Protein AF-A0A0F2ND71-F1 (afdb_monomer)

Nearest PDB structures (foldseek):
  1r63-assembly1_A  TM=6.821E-01  e=3.301E-01  Phage 434
  1pra-assembly1_A  TM=6.936E-01  e=3.764E-01  Phage 434
  4pu7-assembly1_B  TM=6.064E-01  e=2.895E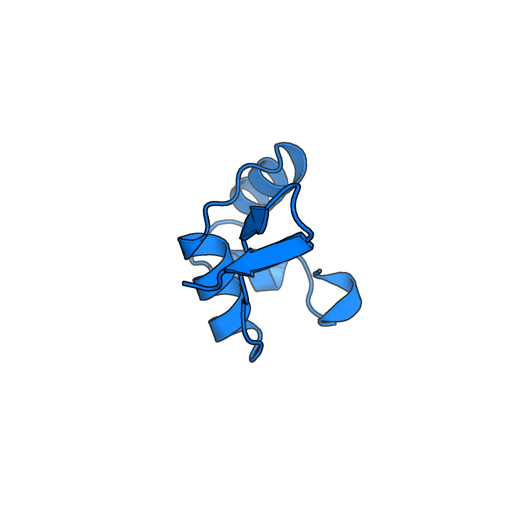-01  Shewanella oneidensis MR-1
  4pu4-assembly1_D  TM=5.705E-01  e=2.711E-01  Shewanella oneidensis MR-1
  4pu4-assembly1_C  TM=6.124E-01  e=4.293E-01  Shewanella oneidensis MR-1

pLDDT: mean 74.1, std 10.17, range [45.53, 90.75]

Radius of gyration: 13.32 Å; Cα contacts (8 Å, |Δi|>4): 61; chains: 1; bounding box: 31×20×33 Å

Foldseek 3Di:
DCVVLVHDCQVLQVQLVHHSVVSVVCVVVVPDDPVSVCSSQVSSVHHDWDWDQDPVRDTDTD

Structure (mmCIF, N/CA/C/O backbone):
data_AF-A0A0F2ND71-F1
#
_entry.id   AF-A0A0F2ND71-F1
#
loop_
_atom_site.group_PDB
_atom_site.id
_atom_site.type_symbol
_atom_site.label_atom_id
_atom_site.label_alt_id
_atom_site.label_comp_id
_atom_site.label_asym_id
_atom_site.label_entity_id
_atom_site.label_seq_id
_atom_site.pdbx_PDB_ins_code
_atom_site.Cartn_x
_atom_site.Cartn_y
_atom_site.Cartn_z
_atom_site.occupancy
_atom_site.B_iso_or_equiv
_atom_site.auth_seq_id
_atom_site.auth_comp_id
_atom_site.auth_asym_id
_atom_site.auth_atom_id
_atom_site.pdbx_PDB_model_num
ATOM 1 N N . MET A 1 1 ? 6.452 -8.085 2.874 1.00 50.25 1 MET A N 1
ATOM 2 C CA . MET A 1 1 ? 5.598 -7.828 1.692 1.00 50.25 1 MET A CA 1
ATOM 3 C C . MET A 1 1 ? 6.231 -8.365 0.409 1.00 50.25 1 MET A C 1
ATOM 5 O O . MET A 1 1 ? 5.725 -9.353 -0.093 1.00 50.25 1 MET A O 1
ATOM 9 N N . CYS A 1 2 ? 7.384 -7.853 -0.045 1.00 48.31 2 CYS A N 1
ATOM 10 C CA . CYS A 1 2 ? 8.085 -8.352 -1.247 1.00 48.31 2 CYS A CA 1
ATOM 11 C C . CYS A 1 2 ? 8.375 -9.873 -1.234 1.00 48.31 2 CYS A C 1
ATOM 13 O O . CYS A 1 2 ? 8.117 -10.558 -2.214 1.00 48.31 2 CYS A O 1
ATOM 15 N N . VAL A 1 3 ? 8.797 -10.426 -0.088 1.00 45.53 3 VAL A N 1
ATOM 16 C CA . VAL A 1 3 ? 9.069 -11.874 0.070 1.00 45.53 3 VAL A CA 1
ATOM 17 C C . VAL A 1 3 ? 7.797 -12.736 0.007 1.00 45.53 3 VAL A C 1
ATOM 19 O O . VAL A 1 3 ? 7.846 -13.850 -0.496 1.00 45.53 3 VAL A O 1
ATOM 22 N N . LYS A 1 4 ? 6.643 -12.224 0.467 1.00 49.00 4 LYS A N 1
ATOM 23 C CA . LYS A 1 4 ? 5.352 -12.940 0.376 1.00 49.00 4 LYS A CA 1
ATOM 24 C C . LYS A 1 4 ? 4.695 -12.821 -1.004 1.00 49.00 4 LYS A C 1
ATOM 26 O O . LYS A 1 4 ? 3.894 -13.674 -1.350 1.00 49.00 4 LYS A O 1
ATOM 31 N N . LEU A 1 5 ? 5.022 -11.771 -1.757 1.00 55.59 5 LEU A N 1
ATOM 32 C CA . LEU A 1 5 ? 4.499 -11.506 -3.101 1.00 55.59 5 LEU A CA 1
ATOM 33 C C .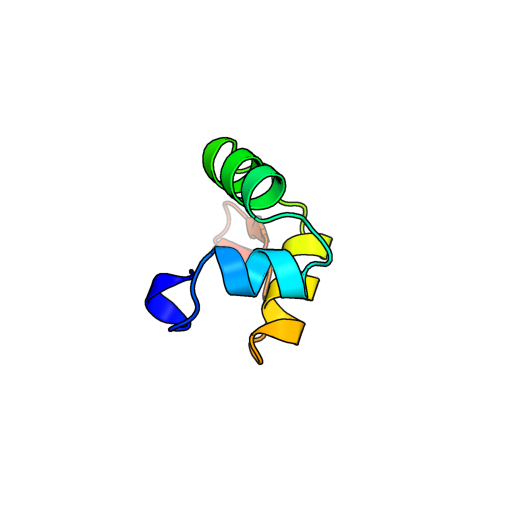 LEU A 1 5 ? 5.382 -12.109 -4.212 1.00 55.59 5 LEU A C 1
ATOM 35 O O . LEU A 1 5 ? 5.038 -12.011 -5.382 1.00 55.59 5 LEU A O 1
ATOM 39 N N . GLY A 1 6 ? 6.541 -12.689 -3.869 1.00 54.84 6 GLY A N 1
ATOM 40 C CA . GLY A 1 6 ? 7.475 -13.269 -4.844 1.00 54.84 6 GLY A CA 1
ATOM 41 C C . GLY A 1 6 ? 8.156 -12.250 -5.769 1.00 54.84 6 GLY A C 1
ATOM 42 O O . GLY A 1 6 ? 8.795 -12.635 -6.743 1.00 54.84 6 GLY A O 1
ATOM 43 N N . ILE A 1 7 ? 8.047 -10.953 -5.474 1.00 65.25 7 ILE A N 1
ATOM 44 C CA . ILE A 1 7 ? 8.553 -9.860 -6.313 1.00 65.25 7 ILE A CA 1
ATOM 45 C C . ILE A 1 7 ? 9.696 -9.127 -5.622 1.00 65.25 7 ILE A C 1
ATOM 47 O O . ILE A 1 7 ? 9.651 -8.810 -4.432 1.00 65.25 7 ILE A O 1
ATOM 51 N N . SER A 1 8 ? 10.743 -8.836 -6.394 1.00 66.81 8 SER A N 1
ATOM 52 C CA . SER A 1 8 ? 11.883 -8.050 -5.926 1.00 66.81 8 SER A CA 1
ATOM 53 C C . SER A 1 8 ? 11.487 -6.598 -5.662 1.00 66.81 8 SER A C 1
ATOM 55 O O . SER A 1 8 ? 10.724 -6.001 -6.420 1.00 66.81 8 SER A O 1
ATOM 57 N N . VAL A 1 9 ? 12.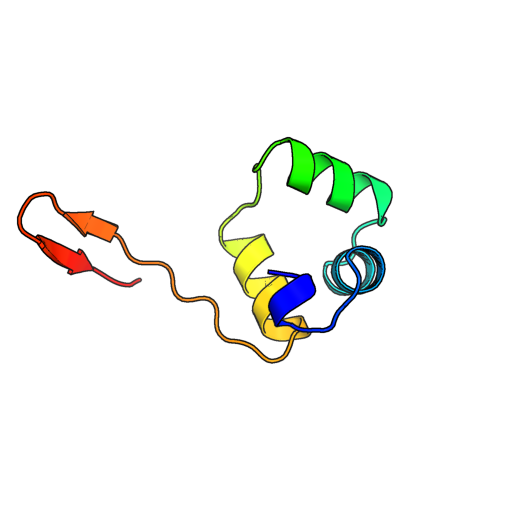112 -5.990 -4.651 1.00 66.50 9 VAL A N 1
ATOM 58 C CA . VAL A 1 9 ? 11.979 -4.560 -4.303 1.00 66.50 9 VAL A CA 1
ATOM 59 C C . VAL A 1 9 ? 12.175 -3.653 -5.527 1.00 66.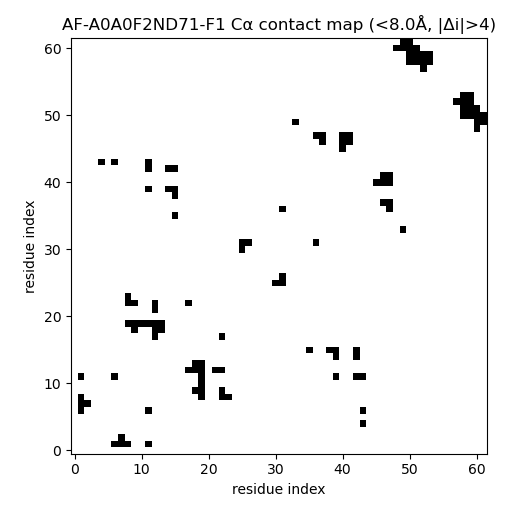50 9 VAL A C 1
ATOM 61 O O . VAL A 1 9 ? 11.480 -2.656 -5.696 1.00 66.50 9 VAL A O 1
ATOM 64 N N . SER A 1 10 ? 13.084 -4.035 -6.426 1.00 67.31 10 SER A N 1
ATOM 65 C CA . SER A 1 10 ? 13.347 -3.328 -7.682 1.00 67.31 10 SER A CA 1
ATOM 66 C C . SER A 1 10 ? 12.195 -3.403 -8.688 1.00 67.31 10 SER A C 1
ATOM 68 O O . SER A 1 10 ? 11.958 -2.427 -9.396 1.00 67.31 10 SER A O 1
ATOM 70 N N . ALA A 1 11 ? 11.492 -4.539 -8.767 1.00 70.44 11 ALA A N 1
ATOM 71 C CA . ALA A 1 11 ? 10.316 -4.691 -9.624 1.00 70.44 11 ALA A CA 1
ATOM 72 C C . ALA A 1 11 ? 9.165 -3.836 -9.084 1.00 70.44 11 ALA A C 1
ATOM 74 O O . ALA A 1 11 ? 8.579 -3.060 -9.832 1.00 70.44 11 ALA A O 1
ATOM 75 N N . LEU A 1 12 ? 8.962 -3.871 -7.763 1.00 72.06 12 LEU A N 1
ATOM 76 C CA . LEU A 1 12 ? 7.997 -3.020 -7.071 1.00 72.06 12 LEU A CA 1
ATOM 77 C C . LEU A 1 12 ? 8.253 -1.529 -7.322 1.00 72.06 12 LEU A C 1
ATOM 79 O O . LEU A 1 12 ? 7.339 -0.801 -7.685 1.00 72.06 12 LEU A O 1
ATOM 83 N N . GLY A 1 13 ? 9.508 -1.085 -7.184 1.00 71.00 13 GLY A N 1
ATOM 84 C CA . GLY A 1 13 ? 9.886 0.307 -7.428 1.00 71.00 13 GLY A CA 1
ATOM 85 C C . GLY A 1 13 ? 9.514 0.762 -8.839 1.00 71.00 13 GLY A C 1
ATOM 86 O O . GLY A 1 13 ? 8.836 1.778 -8.988 1.00 71.00 13 GLY A O 1
ATOM 87 N N . ARG A 1 14 ? 9.871 -0.032 -9.863 1.00 72.75 14 ARG A N 1
ATOM 88 C CA . ARG A 1 14 ? 9.522 0.261 -11.266 1.00 72.75 14 ARG A CA 1
ATOM 89 C C . ARG A 1 14 ? 8.010 0.339 -11.478 1.00 72.75 14 ARG A C 1
ATOM 91 O O . ARG A 1 14 ? 7.551 1.237 -12.172 1.00 72.75 14 ARG A O 1
ATOM 98 N N . MET A 1 15 ? 7.257 -0.568 -10.860 1.00 67.94 15 MET A N 1
ATOM 99 C CA . MET A 1 15 ? 5.796 -0.627 -10.955 1.00 67.94 15 MET A CA 1
ATOM 100 C C . MET A 1 15 ? 5.119 0.562 -10.267 1.00 67.94 15 MET A C 1
ATOM 102 O O . MET A 1 15 ? 4.142 1.092 -10.777 1.00 67.94 15 MET A O 1
ATOM 106 N N . SER A 1 16 ? 5.690 1.057 -9.168 1.00 67.75 16 SER A N 1
ATOM 107 C CA . SER A 1 16 ? 5.252 2.291 -8.505 1.00 67.75 16 SER A CA 1
ATOM 108 C C . SER A 1 16 ? 5.764 3.575 -9.179 1.00 67.75 16 SER A C 1
ATOM 110 O O . SER A 1 16 ? 5.678 4.647 -8.575 1.00 67.75 16 SER A O 1
ATOM 112 N N . GLY A 1 17 ? 6.359 3.484 -10.378 1.00 68.75 17 GLY A N 1
ATOM 113 C CA . GLY A 1 17 ? 6.907 4.625 -11.122 1.00 68.75 17 GLY A CA 1
ATOM 114 C C . GLY A 1 17 ? 8.124 5.284 -10.463 1.00 68.75 17 GLY A C 1
ATOM 115 O O . GLY A 1 17 ? 8.446 6.433 -10.760 1.00 68.75 17 GLY A O 1
ATOM 116 N N . LYS A 1 18 ? 8.794 4.591 -9.534 1.00 69.38 18 LYS A N 1
ATOM 117 C CA . LYS A 1 18 ? 9.910 5.125 -8.743 1.00 69.38 18 LYS A CA 1
ATOM 118 C C . LYS A 1 18 ? 11.205 4.375 -9.025 1.00 69.38 18 LYS A 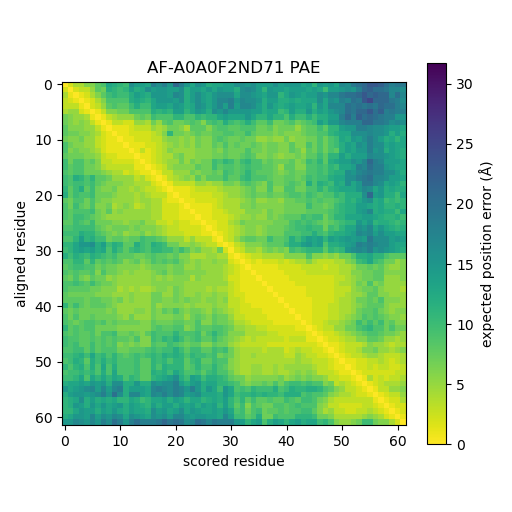C 1
ATOM 120 O O . LYS A 1 18 ? 11.243 3.163 -9.224 1.00 69.38 18 LYS A O 1
ATOM 125 N N . SER A 1 19 ? 12.321 5.092 -8.953 1.00 74.19 19 SER A N 1
ATOM 126 C CA . SER A 1 19 ? 13.633 4.450 -8.998 1.00 74.19 19 SER A CA 1
ATOM 127 C C . SER A 1 19 ? 13.803 3.485 -7.808 1.00 74.19 19 SER A C 1
ATOM 129 O O . SER A 1 19 ? 13.431 3.839 -6.684 1.00 74.19 19 SER A O 1
ATOM 131 N N . PRO A 1 20 ? 14.429 2.305 -7.995 1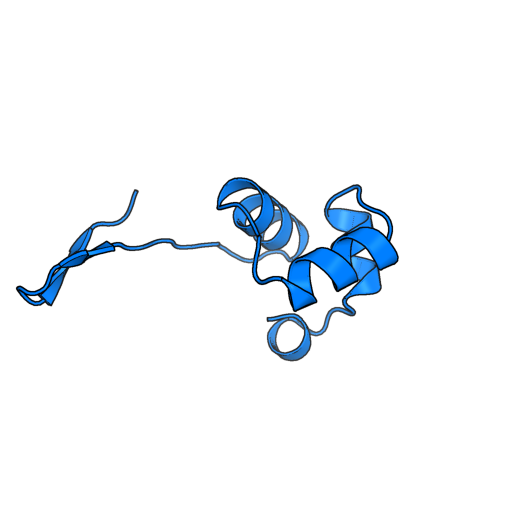.00 69.94 20 PRO A N 1
ATOM 132 C CA . PRO A 1 20 ? 14.628 1.313 -6.932 1.00 69.94 20 PRO A CA 1
ATOM 133 C C . PRO A 1 20 ? 15.311 1.866 -5.672 1.00 69.94 20 PRO A C 1
ATOM 135 O O . PRO A 1 20 ? 15.003 1.440 -4.563 1.00 69.94 20 PRO A O 1
ATOM 138 N N . GLN A 1 21 ? 16.211 2.845 -5.822 1.00 73.62 21 GLN A N 1
ATOM 139 C CA . GLN A 1 21 ? 16.873 3.508 -4.690 1.00 73.62 21 GLN A CA 1
ATOM 140 C C . GLN A 1 21 ? 15.909 4.358 -3.855 1.00 73.62 21 GLN A C 1
ATOM 142 O O . GLN A 1 21 ? 15.920 4.262 -2.628 1.00 73.62 21 GLN A O 1
ATOM 147 N N . ALA A 1 22 ? 15.055 5.158 -4.503 1.00 75.62 22 ALA A N 1
ATOM 148 C CA . ALA A 1 22 ? 14.049 5.970 -3.818 1.00 75.62 22 ALA A CA 1
ATOM 149 C C . ALA A 1 22 ? 13.050 5.078 -3.066 1.00 75.62 22 ALA A C 1
ATOM 151 O O . ALA A 1 22 ? 12.679 5.364 -1.928 1.00 75.62 22 ALA A O 1
ATOM 152 N N . PHE A 1 23 ? 12.687 3.951 -3.679 1.00 74.56 23 PHE A N 1
ATOM 153 C CA . PHE A 1 23 ? 11.829 2.946 -3.068 1.00 74.56 23 PHE A CA 1
ATOM 154 C C . PHE A 1 23 ? 12.487 2.276 -1.844 1.00 74.56 23 PHE A C 1
ATOM 156 O O . PHE A 1 23 ? 11.890 2.227 -0.770 1.00 74.56 23 PHE A O 1
ATOM 163 N N . SER A 1 24 ? 13.745 1.831 -1.960 1.00 72.94 24 SER A N 1
ATOM 164 C CA . SER A 1 24 ? 14.501 1.244 -0.840 1.00 72.94 24 SER A CA 1
ATOM 165 C C . SER A 1 24 ? 14.706 2.219 0.324 1.00 72.94 24 SER A C 1
ATOM 167 O O . SER A 1 24 ? 14.639 1.814 1.484 1.00 72.94 24 SER A O 1
ATOM 169 N N . GLN A 1 25 ? 14.918 3.507 0.043 1.00 77.19 25 GLN A N 1
ATOM 170 C CA . GLN A 1 25 ? 14.997 4.544 1.077 1.00 77.19 25 GLN A CA 1
ATOM 171 C C . GLN A 1 25 ? 13.666 4.717 1.818 1.00 77.19 25 GLN A C 1
ATOM 173 O O . GLN A 1 25 ? 13.668 4.807 3.044 1.00 77.19 25 GLN A O 1
ATOM 178 N N . LYS A 1 26 ? 12.528 4.710 1.109 1.00 74.44 26 LYS A N 1
ATOM 179 C CA . LYS A 1 26 ? 11.203 4.748 1.747 1.00 74.44 26 LYS A CA 1
ATOM 180 C C . LYS A 1 26 ? 10.910 3.502 2.575 1.00 74.44 26 LYS A C 1
ATOM 182 O O . LYS A 1 26 ? 10.381 3.652 3.671 1.00 74.44 26 LYS A O 1
ATOM 187 N N . MET A 1 27 ? 11.318 2.314 2.113 1.00 71.31 27 MET A N 1
ATOM 188 C CA . MET A 1 27 ? 11.243 1.084 2.916 1.00 71.31 27 MET A CA 1
ATOM 189 C C . MET A 1 27 ? 12.009 1.214 4.227 1.00 71.31 27 MET A C 1
ATOM 191 O O . MET A 1 27 ? 11.463 0.887 5.272 1.00 71.31 27 MET A O 1
ATOM 195 N N . LYS A 1 28 ? 13.238 1.744 4.193 1.00 70.81 28 LYS A N 1
ATOM 196 C CA . LYS A 1 28 ? 14.035 1.970 5.410 1.00 70.81 28 LYS A CA 1
ATOM 197 C C . LYS A 1 28 ? 13.414 2.972 6.381 1.00 70.81 28 LYS A C 1
ATOM 199 O O . LYS A 1 28 ? 13.697 2.897 7.568 1.00 70.81 28 LYS A O 1
ATOM 204 N N . ARG A 1 29 ? 12.638 3.932 5.876 1.00 75.06 29 ARG A N 1
ATOM 205 C CA . ARG A 1 29 ? 11.978 4.971 6.679 1.00 75.06 29 ARG A CA 1
ATOM 206 C C . ARG A 1 29 ? 10.534 4.621 7.043 1.00 75.06 29 ARG A C 1
ATOM 208 O O . ARG A 1 29 ? 9.861 5.464 7.625 1.00 75.06 29 ARG A O 1
ATOM 215 N N . GLU A 1 30 ? 10.042 3.457 6.613 1.00 68.12 30 GLU A N 1
ATOM 216 C CA . GLU A 1 30 ? 8.653 3.002 6.795 1.00 68.12 30 GLU A CA 1
ATOM 217 C C . GLU A 1 30 ? 7.607 4.067 6.398 1.00 68.12 30 GLU A C 1
ATOM 219 O O . GLU A 1 30 ? 6.490 4.107 6.900 1.00 68.12 30 GLU A O 1
ATOM 224 N N . SER A 1 31 ? 7.973 4.952 5.465 1.00 71.25 31 SER A N 1
ATOM 225 C CA . SER A 1 31 ? 7.229 6.174 5.132 1.00 71.25 31 SER A CA 1
ATOM 226 C C . SER A 1 31 ? 6.433 6.003 3.837 1.00 71.25 31 SER A C 1
ATOM 228 O O . SER A 1 31 ? 6.578 6.793 2.898 1.00 71.25 31 SER A O 1
ATOM 230 N N . PHE A 1 32 ? 5.640 4.936 3.750 1.00 73.88 32 PHE A N 1
ATOM 231 C CA . PHE A 1 32 ? 4.710 4.742 2.637 1.00 73.88 32 PHE A CA 1
ATOM 232 C C . PHE A 1 32 ? 3.369 5.382 2.945 1.00 73.88 32 PHE A C 1
ATOM 234 O O . PHE A 1 32 ? 2.809 5.188 4.023 1.00 73.88 32 PHE A O 1
ATOM 241 N N . THR A 1 33 ? 2.829 6.116 1.977 1.00 80.06 33 THR A N 1
ATOM 242 C CA . THR A 1 33 ? 1.436 6.551 2.055 1.00 80.06 33 THR A CA 1
ATOM 243 C C . THR A 1 33 ? 0.507 5.394 1.694 1.00 80.06 33 THR A C 1
ATOM 245 O O . THR A 1 33 ? 0.883 4.468 0.973 1.00 80.06 33 THR A O 1
ATOM 248 N N . VAL A 1 34 ? -0.740 5.459 2.165 1.00 79.81 34 VAL A N 1
ATOM 249 C CA . VAL A 1 34 ? -1.789 4.494 1.793 1.00 79.81 34 VAL A CA 1
ATOM 250 C C . VAL A 1 34 ? -1.953 4.406 0.273 1.00 79.81 34 VAL A C 1
ATOM 252 O O . VAL A 1 34 ? -2.136 3.316 -0.259 1.00 79.81 34 VAL A O 1
ATOM 255 N N . ASP A 1 35 ? -1.842 5.533 -0.431 1.00 80.25 35 ASP A N 1
ATOM 256 C CA . ASP A 1 35 ? -1.921 5.578 -1.893 1.00 80.25 35 ASP A CA 1
ATOM 257 C C . ASP A 1 35 ? -0.803 4.761 -2.559 1.00 80.25 35 ASP A C 1
ATOM 259 O O . ASP A 1 35 ? -1.062 3.949 -3.444 1.00 80.25 35 ASP A O 1
ATOM 263 N N . GLU A 1 36 ? 0.432 4.868 -2.057 1.00 76.94 36 GLU A N 1
ATOM 264 C CA . GLU A 1 36 ? 1.541 4.048 -2.549 1.00 76.94 36 GLU A CA 1
ATOM 265 C C . GLU A 1 36 ? 1.319 2.563 -2.270 1.00 76.94 36 GLU A C 1
ATOM 267 O O . GLU A 1 36 ? 1.593 1.733 -3.132 1.00 76.94 36 GLU A O 1
ATOM 272 N N . LEU A 1 37 ? 0.796 2.212 -1.093 1.00 78.44 37 LEU A N 1
ATOM 273 C CA . LEU A 1 37 ? 0.476 0.822 -0.769 1.00 78.44 37 LEU A CA 1
ATOM 274 C C . LEU A 1 37 ? -0.629 0.268 -1.678 1.00 78.44 37 LEU A C 1
ATOM 276 O O . LEU A 1 37 ? -0.539 -0.887 -2.093 1.00 78.44 37 LEU A O 1
ATOM 280 N N . LYS A 1 38 ? -1.623 1.089 -2.043 1.00 80.44 38 LYS A N 1
ATOM 281 C CA . LYS A 1 38 ? -2.661 0.737 -3.022 1.00 80.44 38 LYS A CA 1
ATOM 282 C C . LYS A 1 38 ? -2.078 0.535 -4.421 1.00 80.44 38 LYS A C 1
ATOM 284 O O . LYS A 1 38 ? -2.365 -0.490 -5.025 1.00 80.44 38 LYS A O 1
ATOM 289 N N . GLN A 1 39 ? -1.215 1.435 -4.898 1.00 78.75 39 GLN A N 1
ATOM 290 C CA . GLN A 1 39 ? -0.533 1.289 -6.195 1.00 78.75 39 GLN A CA 1
ATOM 291 C C . GLN A 1 39 ? 0.342 0.033 -6.251 1.00 78.75 39 GLN A C 1
ATOM 293 O O . GLN A 1 39 ? 0.358 -0.685 -7.245 1.00 78.75 39 GLN A O 1
ATOM 298 N N . ILE A 1 40 ? 1.069 -0.249 -5.168 1.00 76.62 40 ILE A N 1
ATOM 299 C CA . ILE A 1 40 ? 1.873 -1.465 -5.037 1.00 76.62 40 ILE A CA 1
ATOM 300 C C . ILE A 1 40 ? 0.981 -2.705 -5.096 1.00 76.62 40 ILE A C 1
ATOM 302 O O . ILE A 1 40 ? 1.349 -3.681 -5.742 1.00 76.62 40 ILE A O 1
ATOM 306 N N . ALA A 1 41 ? -0.157 -2.685 -4.401 1.00 80.12 41 ALA A N 1
ATOM 307 C CA . ALA A 1 41 ? -1.084 -3.804 -4.368 1.00 80.12 41 ALA A CA 1
ATOM 308 C C . ALA A 1 41 ? -1.707 -4.052 -5.748 1.00 80.12 41 ALA A C 1
ATOM 310 O O . ALA A 1 41 ? -1.620 -5.176 -6.231 1.00 80.12 41 ALA A O 1
ATOM 311 N N . ASP A 1 42 ? -2.213 -3.006 -6.406 1.00 81.00 42 ASP A N 1
ATOM 312 C CA . ASP A 1 42 ? -2.755 -3.064 -7.768 1.00 81.00 42 ASP A CA 1
ATOM 313 C C . ASP A 1 42 ? -1.741 -3.673 -8.744 1.00 81.00 42 ASP A C 1
ATOM 315 O O . ASP A 1 42 ? -2.009 -4.681 -9.398 1.00 81.00 42 ASP A O 1
ATOM 319 N N . ALA A 1 43 ? -0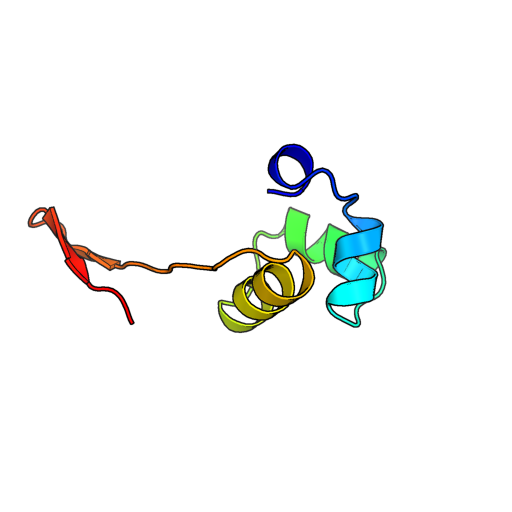.511 -3.158 -8.727 1.00 76.75 43 ALA A N 1
ATOM 320 C CA . ALA A 1 43 ? 0.535 -3.655 -9.600 1.00 76.75 43 ALA A CA 1
ATOM 321 C C . ALA A 1 43 ? 0.951 -5.101 -9.253 1.00 76.75 43 ALA A C 1
ATOM 323 O O . ALA A 1 43 ? 1.234 -5.900 -10.143 1.00 76.75 43 ALA A O 1
ATOM 324 N N . ALA A 1 44 ? 0.974 -5.468 -7.969 1.00 75.69 44 ALA A N 1
ATOM 325 C CA . ALA A 1 44 ? 1.280 -6.824 -7.512 1.00 75.69 44 ALA A CA 1
ATOM 326 C C . ALA A 1 44 ? 0.105 -7.812 -7.666 1.00 75.69 44 ALA A C 1
ATOM 328 O O . ALA A 1 44 ? 0.232 -8.962 -7.241 1.00 75.69 44 ALA A O 1
ATOM 329 N N . GLY A 1 45 ? -1.039 -7.388 -8.217 1.00 74.75 45 GLY A N 1
ATOM 330 C CA . GLY A 1 45 ? -2.236 -8.224 -8.343 1.00 74.75 45 GLY A CA 1
ATOM 331 C C . GLY A 1 45 ? -2.859 -8.603 -6.996 1.00 74.75 45 GLY A C 1
ATOM 332 O O . GLY A 1 45 ? -3.469 -9.660 -6.858 1.00 74.75 45 GLY A O 1
ATOM 333 N N . CYS A 1 46 ? -2.663 -7.770 -5.977 1.00 78.31 46 CYS A N 1
ATOM 334 C CA . CYS A 1 46 ? -3.138 -7.979 -4.616 1.00 78.31 46 CYS A CA 1
ATOM 335 C C . CYS A 1 46 ? -4.063 -6.841 -4.178 1.00 78.31 46 CYS A C 1
ATOM 337 O O . CYS A 1 46 ? -4.058 -5.750 -4.739 1.00 78.31 46 CYS A O 1
ATOM 339 N N . ARG A 1 47 ? -4.840 -7.070 -3.117 1.00 77.19 47 ARG A N 1
ATOM 340 C CA . ARG A 1 47 ? -5.681 -6.032 -2.513 1.00 77.19 47 ARG A CA 1
ATOM 341 C C . ARG A 1 47 ? -5.008 -5.471 -1.268 1.00 77.19 47 ARG A C 1
ATOM 343 O O . ARG A 1 47 ? -4.680 -6.217 -0.349 1.00 77.19 47 ARG A O 1
ATOM 350 N N . TYR A 1 48 ? -4.827 -4.155 -1.232 1.00 81.94 48 TYR A N 1
ATOM 351 C CA . TYR A 1 48 ? -4.509 -3.455 0.007 1.00 81.94 48 TYR A CA 1
ATOM 352 C C . TYR A 1 48 ? -5.797 -3.263 0.816 1.00 81.94 48 TYR A C 1
ATOM 354 O O . TYR A 1 48 ? -6.772 -2.718 0.298 1.00 81.94 48 TYR A O 1
ATOM 362 N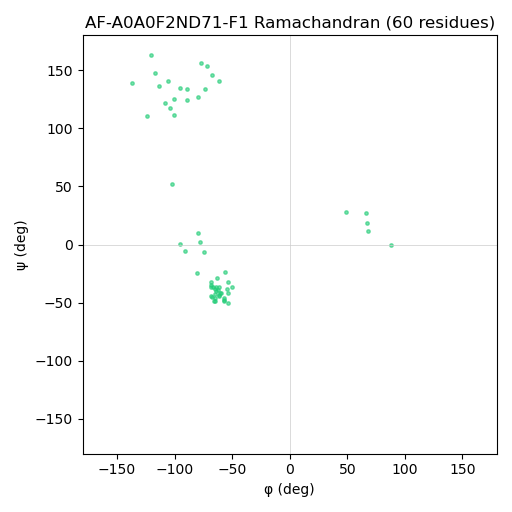 N . GLU A 1 49 ? -5.796 -3.691 2.077 1.00 79.94 49 GLU A N 1
ATOM 363 C CA . GLU A 1 49 ? -6.892 -3.454 3.016 1.00 79.94 49 GLU A CA 1
ATOM 364 C C . GLU A 1 49 ? -6.333 -2.741 4.252 1.00 79.94 49 GLU A C 1
ATOM 366 O O . GLU A 1 49 ? -5.542 -3.307 5.009 1.00 79.94 49 GLU A O 1
ATOM 371 N N . GLY A 1 50 ? -6.701 -1.470 4.416 1.00 83.25 50 GLY A N 1
ATOM 372 C CA . GLY A 1 50 ? -6.397 -0.685 5.608 1.00 83.25 50 GLY A CA 1
ATOM 373 C C . GLY A 1 50 ? -7.578 -0.736 6.571 1.00 83.25 50 GLY A C 1
ATOM 374 O O . GLY A 1 50 ? -8.723 -0.574 6.151 1.00 83.25 50 GLY A O 1
ATOM 375 N N . ALA A 1 51 ? -7.309 -0.961 7.854 1.00 85.94 51 ALA A N 1
ATOM 376 C CA . ALA A 1 51 ? -8.338 -0.956 8.881 1.00 85.94 51 ALA A CA 1
ATOM 377 C C . ALA A 1 51 ? -7.865 -0.218 10.130 1.00 85.94 51 ALA A C 1
ATOM 379 O O . ALA A 1 51 ? -6.727 -0.392 10.569 1.00 85.94 51 ALA A O 1
ATOM 380 N N . PHE A 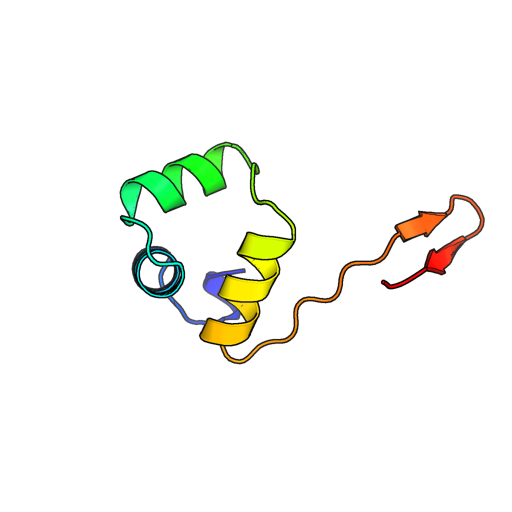1 52 ? -8.761 0.568 10.714 1.00 84.81 52 PHE A N 1
ATOM 381 C CA . PHE A 1 52 ? -8.589 1.137 12.039 1.00 84.81 52 PHE A CA 1
ATOM 382 C C . PHE A 1 52 ? -9.155 0.158 13.056 1.00 84.81 52 PHE A C 1
ATOM 384 O O . PHE A 1 52 ? -10.315 -0.241 12.961 1.00 84.81 52 PHE A O 1
ATOM 391 N N . ILE A 1 53 ? -8.321 -0.238 14.013 1.00 88.00 53 ILE A N 1
ATOM 392 C CA . ILE A 1 53 ? -8.741 -1.060 15.143 1.00 88.00 53 ILE A CA 1
ATOM 393 C C . ILE A 1 53 ? -8.920 -0.121 16.327 1.00 88.00 53 ILE A C 1
ATOM 395 O O . ILE A 1 53 ? -7.949 0.461 16.812 1.00 88.00 53 ILE A O 1
ATOM 399 N N . MET A 1 54 ? -10.164 0.067 16.760 1.00 88.25 54 MET A N 1
ATOM 400 C CA . MET A 1 54 ? -10.450 0.817 17.977 1.00 88.25 54 MET A CA 1
ATOM 401 C C . MET A 1 54 ? -10.043 0.003 19.204 1.00 88.25 54 MET A C 1
ATOM 403 O O . MET A 1 54 ? -10.082 -1.226 19.191 1.00 88.25 54 MET A O 1
ATOM 407 N N . SER A 1 55 ? -9.727 0.687 20.305 1.00 89.19 55 SER A N 1
ATOM 408 C CA . SER A 1 55 ? -9.417 0.048 21.593 1.00 89.19 55 SER A CA 1
ATOM 409 C C . SER A 1 55 ? -10.541 -0.871 22.092 1.00 89.19 55 SER A C 1
ATOM 411 O O . SER A 1 55 ? -10.287 -1.799 22.851 1.00 89.19 55 SER A O 1
ATOM 413 N N . SER A 1 56 ? -11.773 -0.635 21.633 1.00 88.25 56 SER A N 1
ATOM 414 C CA . SER A 1 56 ? -12.954 -1.461 21.904 1.00 88.25 56 SER A CA 1
ATOM 415 C C . SER A 1 56 ? -12.984 -2.788 21.128 1.00 88.25 56 SER A C 1
ATOM 417 O O . SER A 1 56 ? -13.885 -3.591 21.343 1.00 88.25 56 SER A O 1
ATOM 419 N N . GLY A 1 57 ? -12.042 -3.021 20.207 1.00 84.81 57 GLY A N 1
ATOM 420 C CA . GLY A 1 57 ? -11.998 -4.196 19.330 1.00 84.81 57 GLY A CA 1
ATOM 421 C C . GLY A 1 57 ? -12.778 -4.046 18.019 1.00 84.81 57 GLY A C 1
ATOM 422 O O . GLY A 1 57 ? -12.777 -4.963 17.199 1.00 84.81 57 GLY A O 1
ATOM 423 N N . GLU A 1 58 ? -13.421 -2.900 17.790 1.00 89.19 58 GLU A N 1
ATOM 424 C CA . GLU A 1 58 ? -14.146 -2.624 16.549 1.00 89.19 58 GLU A CA 1
ATOM 425 C C . GLU A 1 58 ? -13.172 -2.353 15.390 1.00 89.19 58 GLU A C 1
ATOM 427 O O . GLU A 1 58 ? -12.203 -1.600 15.538 1.00 89.19 58 GLU A O 1
ATOM 432 N N . LYS A 1 59 ? -13.429 -2.980 14.235 1.00 90.75 59 LYS A N 1
ATOM 433 C CA . LYS A 1 59 ? -12.650 -2.817 13.002 1.00 90.75 59 LYS A CA 1
ATOM 434 C C . LYS A 1 59 ? -13.426 -1.931 12.031 1.00 90.75 59 LYS A C 1
ATOM 436 O O . LYS A 1 59 ? -14.470 -2.340 11.534 1.00 90.75 59 LYS A O 1
ATOM 441 N N . VAL A 1 60 ? -12.865 -0.775 11.691 1.00 86.38 60 VAL A N 1
ATOM 442 C CA . VAL A 1 60 ? -13.407 0.125 10.664 1.00 86.38 60 VAL A CA 1
ATOM 443 C C . VAL A 1 60 ? -12.504 0.088 9.433 1.00 86.38 60 VAL A C 1
ATOM 445 O O . VAL A 1 60 ? -11.310 0.371 9.523 1.00 86.38 60 VAL A O 1
ATOM 448 N N . THR A 1 61 ? -13.063 -0.267 8.279 1.00 82.62 61 THR A N 1
ATOM 449 C CA . THR A 1 61 ? -12.384 -0.241 6.969 1.00 82.62 61 THR A CA 1
ATOM 450 C C . THR A 1 61 ? -12.890 0.939 6.138 1.00 82.62 61 THR A C 1
ATOM 452 O O . THR A 1 61 ? -14.092 1.200 6.163 1.00 82.62 61 THR A O 1
ATOM 455 N N . TYR A 1 62 ? -12.007 1.615 5.393 1.00 63.59 62 TYR A N 1
ATOM 456 C CA . TYR A 1 62 ? -12.344 2.696 4.449 1.00 63.59 62 TYR A CA 1
ATOM 457 C C . TYR A 1 62 ? -12.002 2.307 3.008 1.00 63.59 62 TYR A C 1
ATOM 459 O O . TYR A 1 62 ? -10.881 1.783 2.791 1.00 63.59 62 TYR A O 1
#

Solvent-accessible surface area (backbone atoms only — not comparable to full-atom values): 3824 Å² total; per-residue (Å²): 105,47,84,81,66,78,43,54,66,55,56,51,12,54,69,62,76,36,58,42,65,64,41,52,53,34,60,76,62,71,65,72,50,71,66,55,49,39,48,46,17,57,71,67,76,46,84,65,82,63,68,49,74,44,97,87,71,50,75,49,72,124

Secondary structure (DSSP, 8-state):
-HHHHT--HHHHHHHTTS-HHHHHHHHHTT---HHHHHHHHHHTT-----EEE-TTS-EEE-

Mean predicted aligned error: 8.01 Å

Sequence (62 aa):
MCVKLGISVSALGRMSGKSPQAFSQKMKRESFTVDELKQIADAAGCRYEGAFIMSSGEKVTY